Protein AF-A0A7X8SYX1-F1 (afdb_monomer_lite)

pLDDT: mean 72.79, std 10.33, range [48.16, 87.12]

Sequence (116 aa):
METLKLLLERADAVNKYWNLYIVVSLGVIGVSQAFKGDGSFSTLRILLALGFVIFAISNLLAIRAINTQRVQISMLVEDPYKNIAILGRPPSEFVFLCFHASIDVAVVLSILLLHG

Secondary structure (DSSP, 8-state):
-HHHHHHHHHHHHHHHHHHHHHHHHHHHHHHHHHT--SS-THHHHHHHHHHHHHHHHHHHHHHHHHHHHHHHHHHH--TTSHHHHHHTPPPPHHHHHHHHHHHHHHHHHHHHH---

Radius of gyration: 18.75 Å; chains: 1; bounding box: 41×20×56 Å

Structure (mmCIF, N/CA/C/O backbone):
data_AF-A0A7X8SYX1-F1
#
_entry.id   AF-A0A7X8SYX1-F1
#
loop_
_atom_site.group_PDB
_atom_site.id
_atom_site.type_symbol
_atom_site.label_atom_id
_atom_site.label_alt_id
_atom_site.label_comp_id
_atom_site.label_asym_id
_atom_site.label_entity_id
_atom_site.label_seq_id
_atom_site.pdbx_PDB_ins_code
_atom_site.Cartn_x
_atom_site.Cartn_y
_atom_site.Cartn_z
_atom_site.occupancy
_atom_site.B_iso_or_equiv
_atom_site.auth_seq_id
_atom_site.auth_comp_id
_atom_site.auth_asym_id
_atom_site.auth_atom_id
_atom_site.pdbx_PDB_model_num
ATOM 1 N N . MET A 1 1 ? 24.698 -0.881 -12.992 1.00 53.44 1 MET A N 1
ATOM 2 C CA . MET A 1 1 ? 24.356 -1.946 -12.015 1.00 53.44 1 MET A CA 1
ATOM 3 C C . MET A 1 1 ? 23.941 -1.382 -10.656 1.00 53.44 1 MET A C 1
ATOM 5 O O . MET A 1 1 ? 22.999 -1.895 -10.068 1.00 53.44 1 MET A O 1
ATOM 9 N N . GLU A 1 2 ? 24.574 -0.307 -10.185 1.00 49.47 2 GLU A N 1
ATOM 10 C CA . GLU A 1 2 ? 24.255 0.369 -8.915 1.00 49.47 2 GLU A CA 1
ATOM 11 C C . GLU A 1 2 ? 22.810 0.893 -8.832 1.00 49.47 2 GLU A C 1
ATOM 13 O O . GLU A 1 2 ? 22.136 0.699 -7.829 1.00 49.47 2 GLU A O 1
ATOM 18 N N . THR A 1 3 ? 22.280 1.445 -9.925 1.00 48.44 3 THR A N 1
ATOM 19 C CA . THR A 1 3 ? 20.890 1.924 -10.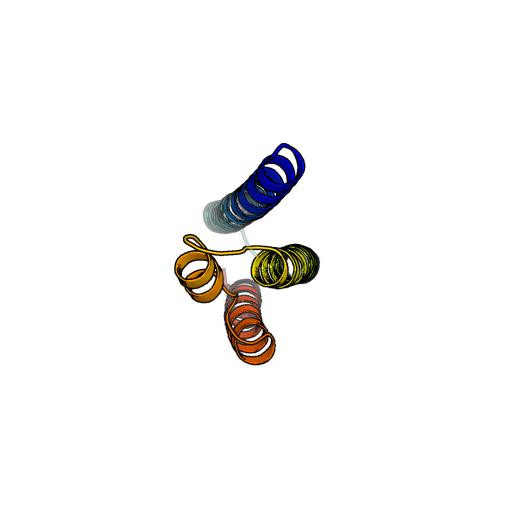013 1.00 48.44 3 THR A CA 1
ATOM 20 C C . THR A 1 3 ? 19.877 0.790 -9.859 1.00 48.44 3 THR A C 1
ATOM 22 O O . THR A 1 3 ? 18.889 0.936 -9.152 1.00 48.44 3 THR A O 1
ATOM 25 N N . LEU A 1 4 ? 20.139 -0.367 -10.478 1.00 54.00 4 LEU A N 1
ATOM 26 C CA . LEU A 1 4 ? 19.288 -1.556 -10.357 1.00 54.00 4 LEU A CA 1
ATOM 27 C C . LEU A 1 4 ? 19.303 -2.108 -8.924 1.00 54.00 4 LEU A C 1
ATOM 29 O O . LEU A 1 4 ? 18.258 -2.488 -8.402 1.00 54.00 4 LEU A O 1
ATOM 33 N N . LYS A 1 5 ? 20.473 -2.102 -8.276 1.00 55.44 5 LYS A N 1
ATOM 34 C CA . LYS A 1 5 ? 20.626 -2.479 -6.868 1.00 55.44 5 LYS A CA 1
ATOM 35 C C . LYS A 1 5 ? 19.836 -1.540 -5.952 1.00 55.44 5 LYS A C 1
ATOM 37 O O . LYS A 1 5 ? 19.042 -2.019 -5.153 1.00 55.44 5 LYS A O 1
ATOM 42 N N . LEU A 1 6 ? 19.961 -0.228 -6.149 1.00 58.00 6 LEU A N 1
ATOM 43 C CA . LEU A 1 6 ? 19.232 0.785 -5.382 1.00 58.00 6 LEU A CA 1
ATOM 44 C C . LEU A 1 6 ? 17.708 0.635 -5.535 1.00 58.00 6 LEU A C 1
ATOM 46 O O . LEU A 1 6 ? 16.958 0.813 -4.580 1.00 58.00 6 LEU A O 1
ATOM 50 N N . LEU A 1 7 ? 17.242 0.268 -6.732 1.00 57.53 7 LEU A N 1
ATOM 51 C CA . LEU A 1 7 ? 15.829 0.011 -7.022 1.00 57.53 7 LEU A CA 1
ATOM 52 C C . LEU A 1 7 ? 15.298 -1.252 -6.331 1.00 57.53 7 LEU A C 1
ATOM 54 O O . LEU A 1 7 ? 14.192 -1.236 -5.789 1.00 57.53 7 LEU A O 1
ATOM 58 N N . LEU A 1 8 ? 16.081 -2.333 -6.327 1.00 60.06 8 LEU A N 1
ATOM 59 C CA . LEU A 1 8 ? 15.737 -3.573 -5.629 1.00 60.06 8 LEU A CA 1
ATOM 60 C C . LEU A 1 8 ? 15.752 -3.387 -4.108 1.00 60.06 8 LEU A C 1
ATOM 62 O O . LEU A 1 8 ? 14.823 -3.831 -3.440 1.00 60.06 8 LEU A O 1
ATOM 66 N N . GLU A 1 9 ? 16.736 -2.665 -3.573 1.00 59.50 9 GLU A N 1
ATOM 67 C CA . GLU A 1 9 ? 16.800 -2.298 -2.153 1.00 59.50 9 GLU A CA 1
ATOM 68 C C . GLU A 1 9 ? 15.600 -1.441 -1.738 1.00 59.50 9 GLU A C 1
ATOM 70 O O . GLU A 1 9 ? 15.048 -1.632 -0.656 1.00 59.50 9 GLU A O 1
ATOM 75 N N . ARG A 1 10 ? 15.123 -0.551 -2.619 1.00 61.00 10 ARG A N 1
ATOM 76 C CA . ARG A 1 10 ? 13.913 0.244 -2.373 1.00 61.00 10 ARG A CA 1
ATOM 77 C C . ARG A 1 10 ? 12.655 -0.621 -2.317 1.00 61.00 10 ARG A C 1
ATOM 79 O O . ARG A 1 10 ? 11.819 -0.409 -1.446 1.00 61.00 10 ARG A O 1
ATOM 86 N N . ALA A 1 11 ? 12.524 -1.598 -3.213 1.00 59.75 11 ALA A N 1
ATOM 87 C CA . ALA A 1 11 ? 11.402 -2.536 -3.207 1.00 59.75 11 ALA A CA 1
ATOM 88 C C . ALA A 1 11 ? 11.412 -3.452 -1.973 1.00 59.75 11 ALA A C 1
ATOM 90 O O . ALA A 1 11 ? 10.367 -3.696 -1.371 1.00 59.75 11 ALA A O 1
ATOM 91 N N . ASP A 1 12 ? 12.593 -3.911 -1.563 1.00 61.94 12 ASP A N 1
ATOM 92 C CA . ASP A 1 12 ? 12.770 -4.724 -0.360 1.00 61.94 12 ASP A CA 1
ATOM 93 C C . ASP A 1 12 ? 12.477 -3.915 0.916 1.00 61.94 12 ASP A C 1
ATOM 95 O O . ASP A 1 12 ? 11.817 -4.399 1.835 1.00 61.94 12 ASP A O 1
ATOM 99 N N . ALA A 1 13 ? 12.872 -2.638 0.943 1.00 60.59 13 ALA A N 1
ATOM 100 C CA . ALA A 1 13 ? 12.519 -1.712 2.013 1.00 60.59 13 ALA A CA 1
ATOM 101 C C . ALA A 1 13 ? 11.000 -1.485 2.101 1.00 60.59 13 ALA A C 1
ATOM 103 O O . ALA A 1 13 ? 10.445 -1.550 3.195 1.00 60.59 13 ALA A O 1
ATOM 104 N N . VAL A 1 14 ? 10.309 -1.285 0.972 1.00 61.75 14 VAL A N 1
ATOM 105 C CA . VAL A 1 14 ? 8.840 -1.130 0.933 1.00 61.75 14 VAL A CA 1
ATOM 106 C C . VAL A 1 14 ? 8.139 -2.369 1.497 1.00 61.75 14 VAL A C 1
ATOM 108 O O . VAL A 1 14 ? 7.281 -2.235 2.367 1.00 61.75 14 VAL A O 1
ATOM 111 N N . ASN A 1 15 ? 8.566 -3.574 1.108 1.00 63.62 15 ASN A N 1
ATOM 112 C CA . ASN A 1 15 ? 8.033 -4.820 1.672 1.00 63.62 15 ASN A CA 1
ATOM 113 C C . ASN A 1 15 ? 8.325 -4.971 3.175 1.00 63.62 15 ASN A C 1
ATOM 115 O O . ASN A 1 15 ? 7.473 -5.444 3.928 1.00 63.62 15 ASN A O 1
ATOM 119 N N . LYS A 1 16 ? 9.506 -4.553 3.645 1.00 64.50 16 LYS A N 1
ATOM 120 C CA . LYS A 1 16 ? 9.851 -4.575 5.077 1.00 64.50 16 LYS A CA 1
ATOM 121 C C . LYS A 1 16 ? 8.989 -3.617 5.890 1.00 64.50 16 LYS A C 1
ATOM 123 O O . LYS A 1 16 ? 8.486 -4.017 6.938 1.00 64.50 16 LYS A O 1
ATOM 128 N N . TYR A 1 17 ? 8.771 -2.395 5.408 1.00 62.88 17 TYR A N 1
ATOM 129 C CA . TYR A 1 17 ? 7.866 -1.449 6.062 1.00 62.88 17 TYR A CA 1
ATOM 130 C C . TYR A 1 17 ? 6.417 -1.936 6.026 1.00 62.88 17 TYR A C 1
ATOM 132 O O . TYR A 1 17 ? 5.699 -1.751 7.007 1.00 62.88 17 TYR A O 1
ATOM 140 N N . TRP A 1 18 ? 6.015 -2.626 4.955 1.00 66.38 18 TRP A N 1
ATOM 141 C CA . TRP A 1 18 ? 4.695 -3.239 4.864 1.00 66.38 18 TRP A CA 1
ATOM 142 C C . TRP A 1 18 ? 4.475 -4.316 5.930 1.00 66.38 18 TRP A C 1
ATOM 144 O O . TRP A 1 18 ? 3.500 -4.274 6.682 1.00 66.38 18 TRP A O 1
ATOM 154 N N . ASN A 1 19 ? 5.431 -5.235 6.065 1.00 67.56 19 ASN A N 1
ATOM 155 C CA . ASN A 1 19 ? 5.384 -6.281 7.083 1.00 67.56 19 ASN A CA 1
ATOM 156 C C . ASN A 1 19 ? 5.457 -5.706 8.503 1.00 67.56 19 ASN A C 1
ATOM 158 O O . ASN A 1 19 ? 4.725 -6.156 9.381 1.00 67.56 19 ASN A O 1
ATOM 162 N N . LEU A 1 20 ? 6.296 -4.690 8.730 1.00 68.12 20 LEU A N 1
ATOM 163 C CA . LEU A 1 20 ? 6.397 -4.019 10.025 1.00 68.12 20 LEU A CA 1
ATOM 164 C C . LEU A 1 20 ? 5.069 -3.368 10.416 1.00 68.12 20 LEU A C 1
ATOM 166 O O . LEU A 1 20 ? 4.631 -3.509 11.554 1.00 68.12 20 LEU A O 1
ATOM 170 N N . TYR A 1 21 ? 4.409 -2.700 9.473 1.00 66.06 21 TYR A N 1
ATOM 171 C CA . TYR A 1 21 ? 3.102 -2.104 9.701 1.00 66.06 21 TYR A CA 1
ATOM 172 C C . TYR A 1 21 ? 2.051 -3.161 10.070 1.00 66.06 21 TYR A C 1
ATOM 174 O O . TYR A 1 21 ? 1.343 -2.985 11.058 1.00 66.06 21 TYR A O 1
ATOM 182 N N . ILE A 1 22 ? 1.983 -4.284 9.342 1.00 66.25 22 ILE A N 1
ATOM 183 C CA . ILE A 1 22 ? 1.066 -5.389 9.672 1.00 66.25 22 ILE A CA 1
ATOM 184 C C . ILE A 1 22 ? 1.333 -5.905 11.089 1.00 66.25 22 ILE A C 1
ATOM 186 O O . ILE A 1 22 ? 0.397 -6.048 11.871 1.00 66.25 22 ILE A O 1
ATOM 190 N N . VAL A 1 23 ? 2.598 -6.143 11.443 1.00 68.56 23 VAL A N 1
ATOM 191 C CA . VAL A 1 23 ? 2.988 -6.629 12.775 1.00 68.56 23 VAL A CA 1
ATOM 192 C C . VAL A 1 23 ? 2.614 -5.628 13.868 1.00 68.56 23 VAL A C 1
ATOM 194 O O . VAL A 1 23 ? 2.069 -6.031 14.893 1.00 68.56 23 VAL A O 1
ATOM 197 N N . VAL A 1 24 ? 2.855 -4.332 13.657 1.00 65.19 24 VAL A N 1
ATOM 198 C CA . VAL A 1 24 ? 2.503 -3.283 14.626 1.00 65.19 24 VAL A CA 1
ATOM 199 C C . VAL A 1 24 ? 0.988 -3.167 14.770 1.00 65.19 24 VAL A C 1
ATOM 201 O O . VAL A 1 24 ? 0.493 -3.163 15.892 1.00 65.19 24 VAL A O 1
ATOM 204 N N . SER A 1 25 ? 0.236 -3.144 13.670 1.00 67.12 25 SER A N 1
ATOM 205 C CA . SER A 1 25 ? -1.228 -3.073 13.695 1.00 67.12 25 SER A CA 1
ATOM 206 C C . SER A 1 25 ? -1.854 -4.303 14.356 1.00 67.12 25 SER A C 1
ATOM 208 O O . SER A 1 25 ? -2.729 -4.152 15.205 1.00 67.12 25 SER A O 1
ATOM 210 N N . LEU A 1 26 ? -1.370 -5.514 14.053 1.00 65.75 26 LEU A N 1
ATOM 211 C CA . LEU A 1 26 ? -1.784 -6.744 14.739 1.00 65.75 26 LEU A CA 1
ATOM 212 C C . LEU A 1 26 ? -1.406 -6.724 16.223 1.00 65.75 26 LEU A C 1
ATOM 214 O O . LEU A 1 26 ? -2.201 -7.151 17.054 1.00 65.75 26 LEU A O 1
ATOM 218 N N . GLY A 1 27 ? -0.227 -6.199 16.561 1.00 67.62 27 GLY A N 1
ATOM 219 C CA . GLY A 1 27 ? 0.219 -6.011 17.938 1.00 67.62 27 GLY A CA 1
ATOM 220 C C . GLY A 1 27 ? -0.699 -5.069 18.712 1.00 67.62 27 GLY A C 1
ATOM 221 O O . GLY A 1 27 ? -1.168 -5.428 19.786 1.00 67.62 27 GLY A O 1
ATOM 222 N N . VAL A 1 28 ? -1.029 -3.900 18.155 1.00 66.94 28 VAL A N 1
ATOM 223 C CA . VAL A 1 28 ? -1.940 -2.931 18.787 1.00 66.94 28 VAL A CA 1
ATOM 224 C C . VAL A 1 28 ? -3.343 -3.517 18.939 1.00 66.94 28 VAL A C 1
ATOM 226 O O . VAL A 1 28 ? -3.937 -3.387 20.007 1.00 66.94 28 VAL A O 1
ATOM 229 N N . ILE A 1 29 ? -3.857 -4.213 17.920 1.00 66.31 29 ILE A N 1
ATOM 230 C CA . ILE A 1 29 ? -5.159 -4.890 17.990 1.00 66.31 29 ILE A CA 1
ATOM 231 C C . ILE A 1 29 ? -5.141 -5.987 19.064 1.00 66.31 29 ILE A C 1
ATOM 233 O O . ILE A 1 29 ? -6.015 -6.002 19.930 1.00 66.31 29 ILE A O 1
ATOM 237 N N . GLY A 1 30 ? -4.138 -6.867 19.067 1.00 64.38 30 GLY A N 1
ATOM 238 C CA . GLY A 1 30 ? -4.009 -7.949 20.047 1.00 64.38 30 GLY A CA 1
ATOM 239 C C . GLY A 1 30 ? -3.879 -7.435 21.480 1.00 64.38 30 GLY A C 1
ATOM 240 O O . GLY A 1 30 ? -4.543 -7.939 22.383 1.00 64.38 30 GLY A O 1
ATOM 241 N N . VAL A 1 31 ? -3.096 -6.374 21.681 1.00 64.88 31 VAL A N 1
ATOM 242 C CA . VAL A 1 31 ? -2.949 -5.699 22.974 1.00 64.88 31 VAL A CA 1
ATOM 243 C C . VAL A 1 31 ? -4.264 -5.039 23.402 1.00 64.88 31 VAL A C 1
ATOM 245 O O . VAL A 1 31 ? -4.682 -5.204 24.546 1.00 64.88 31 VAL A O 1
ATOM 248 N N . SER A 1 32 ? -4.964 -4.357 22.490 1.00 61.53 32 SER A N 1
ATOM 249 C CA . SER A 1 32 ? -6.263 -3.734 22.786 1.00 61.53 32 SER A CA 1
ATOM 250 C C . SER A 1 32 ? -7.337 -4.750 23.195 1.00 61.53 32 SER A C 1
ATOM 252 O O . SER A 1 32 ? -8.136 -4.464 24.079 1.00 61.53 32 SER A O 1
ATOM 254 N N . GLN A 1 33 ? -7.309 -5.960 22.624 1.00 61.62 33 GLN A N 1
ATOM 255 C CA . GLN A 1 33 ? -8.203 -7.062 22.996 1.00 61.62 33 GLN A CA 1
ATOM 256 C C . GLN A 1 33 ? -7.806 -7.738 24.317 1.00 61.62 33 GLN A C 1
ATOM 258 O O 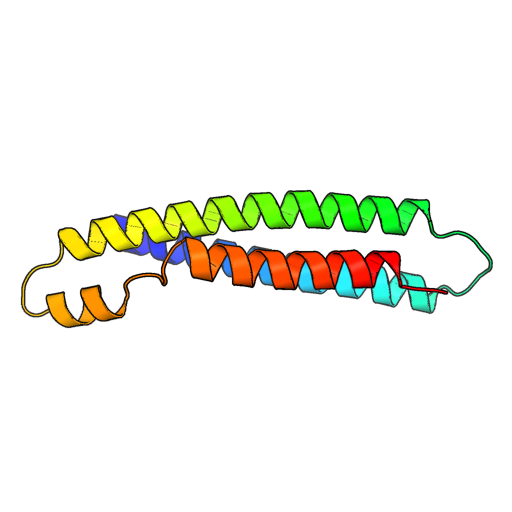. GLN A 1 33 ? -8.666 -8.258 25.027 1.00 61.62 33 GLN A O 1
ATOM 263 N N . ALA A 1 34 ? -6.516 -7.752 24.661 1.00 63.25 34 ALA A N 1
ATOM 264 C CA . ALA A 1 34 ? -6.026 -8.339 25.907 1.00 63.25 34 ALA A CA 1
ATOM 265 C C . ALA A 1 34 ? -6.384 -7.490 27.141 1.00 63.25 34 ALA A C 1
ATOM 267 O O . ALA A 1 34 ? -6.620 -8.040 28.214 1.00 63.25 34 ALA A O 1
ATOM 268 N N . PHE A 1 35 ? -6.478 -6.166 26.992 1.00 61.72 35 PHE A N 1
ATOM 269 C CA . PHE A 1 35 ? -6.754 -5.229 28.088 1.00 61.72 35 PHE A CA 1
ATOM 270 C C . PHE A 1 35 ? -8.250 -5.007 28.388 1.00 61.72 35 PHE A C 1
ATOM 272 O O . PHE A 1 35 ? -8.605 -3.945 28.890 1.00 61.72 35 PHE A O 1
ATOM 279 N N . LYS A 1 36 ? -9.124 -5.993 28.115 1.00 56.59 36 LYS A N 1
ATOM 280 C CA . LYS A 1 36 ? -10.576 -5.960 28.401 1.00 56.59 36 LYS A CA 1
ATOM 281 C C . LYS A 1 36 ? -10.908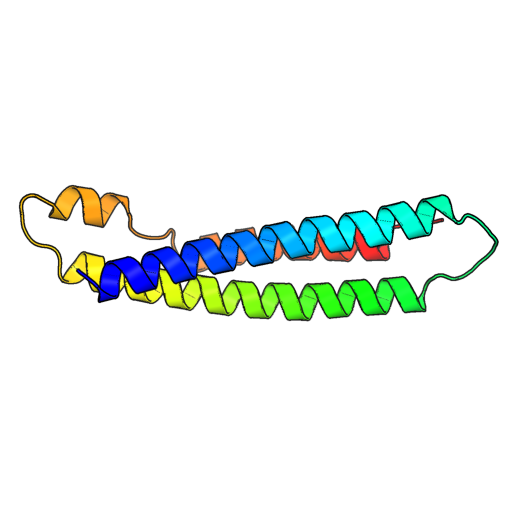 -5.270 29.734 1.00 56.59 36 LYS A C 1
ATOM 283 O O . LYS A 1 36 ? -10.783 -5.856 30.805 1.00 56.59 36 LYS A O 1
ATOM 288 N N . GLY A 1 37 ? -11.382 -4.037 29.620 1.00 48.16 37 GLY A N 1
ATOM 289 C CA . GLY A 1 37 ? -11.958 -3.228 30.681 1.00 48.16 37 GLY A CA 1
ATOM 290 C C . GLY A 1 37 ? -12.829 -2.174 30.012 1.00 48.16 37 GLY A C 1
ATOM 291 O O . GLY A 1 37 ? -12.303 -1.256 29.396 1.00 48.16 37 GLY A O 1
ATOM 292 N N . ASP A 1 38 ? -14.137 -2.417 30.037 1.00 51.94 38 ASP A N 1
ATOM 293 C CA . ASP A 1 38 ? -15.258 -1.544 29.684 1.00 51.94 38 ASP A CA 1
ATOM 294 C C . ASP A 1 38 ? -15.020 -0.377 28.706 1.00 51.94 38 ASP A C 1
ATOM 296 O O . ASP A 1 38 ? -14.516 0.685 29.056 1.00 51.94 38 ASP A O 1
ATOM 300 N N . GLY A 1 39 ? -15.596 -0.521 27.509 1.00 55.25 39 GLY A N 1
ATOM 301 C CA . GLY A 1 39 ? -16.293 0.590 26.860 1.00 55.25 39 GLY A CA 1
ATOM 302 C C . GLY A 1 39 ? -15.468 1.529 25.971 1.00 55.25 39 GLY A C 1
ATOM 303 O O . GLY A 1 39 ? -14.664 2.338 26.411 1.00 55.25 39 GLY A O 1
ATOM 304 N N . SER A 1 40 ? -15.830 1.540 24.684 1.00 58.72 40 SER 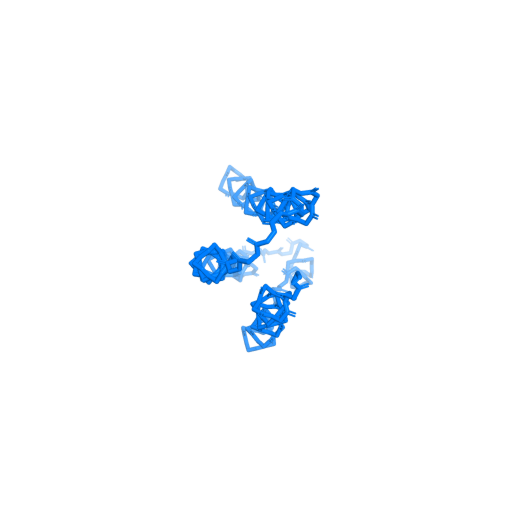A N 1
ATOM 305 C CA . SER A 1 40 ? -15.595 2.643 23.739 1.00 58.72 40 SER A CA 1
ATOM 306 C C . SER A 1 40 ? -14.144 2.925 23.301 1.00 58.72 40 SER A C 1
ATOM 308 O O . SER A 1 40 ? -13.701 4.072 23.229 1.00 58.72 40 SER A O 1
ATOM 310 N N . PHE A 1 41 ? -13.451 1.918 22.763 1.00 65.88 41 PHE A N 1
ATOM 311 C CA . PHE A 1 41 ? -12.262 2.129 21.912 1.00 65.88 41 PHE A CA 1
ATOM 312 C C . PHE A 1 41 ? -12.601 2.682 20.505 1.00 65.88 41 PHE A C 1
ATOM 314 O O . PHE A 1 41 ? -11.929 2.380 19.521 1.00 65.88 41 PHE A O 1
ATOM 321 N N . SER A 1 42 ? -13.678 3.464 20.363 1.00 71.12 42 SER A N 1
ATOM 322 C CA . SER A 1 42 ? -14.091 4.076 19.087 1.00 71.12 42 SER A CA 1
ATOM 323 C C . SER A 1 42 ? -12.984 4.966 18.506 1.00 71.12 42 SER A C 1
ATOM 325 O O . SER A 1 42 ? -12.571 4.783 17.363 1.00 71.12 42 SER A O 1
ATOM 327 N N . THR A 1 43 ? -12.409 5.848 19.329 1.00 71.19 43 THR A N 1
ATOM 328 C CA . THR A 1 43 ? -11.351 6.773 18.902 1.00 71.19 43 THR A CA 1
ATOM 329 C C . THR A 1 43 ? -10.088 6.042 18.451 1.00 71.19 43 THR A C 1
ATOM 331 O O . THR A 1 43 ? -9.527 6.381 17.414 1.00 71.19 43 THR A O 1
ATOM 334 N N . LEU A 1 44 ? -9.659 5.003 19.177 1.00 73.06 44 LEU A N 1
ATOM 335 C CA . LEU A 1 44 ? -8.480 4.217 18.800 1.00 73.06 44 LEU A CA 1
ATOM 336 C C . LEU A 1 44 ? -8.698 3.471 17.475 1.00 73.06 44 LEU A C 1
ATOM 338 O O . LEU A 1 44 ? -7.809 3.470 16.629 1.00 73.06 44 LEU A O 1
ATOM 342 N N . ARG A 1 45 ? -9.891 2.900 17.257 1.00 75.69 45 ARG A N 1
ATOM 343 C CA . ARG A 1 45 ? -10.256 2.250 15.986 1.00 75.69 45 ARG A CA 1
ATOM 344 C C . ARG A 1 45 ? -10.221 3.229 14.816 1.00 75.69 45 ARG A C 1
ATOM 346 O O . ARG A 1 45 ? -9.663 2.903 13.773 1.00 75.69 45 ARG A O 1
ATOM 353 N N . ILE A 1 46 ? -10.749 4.439 15.000 1.00 76.81 46 ILE A N 1
ATOM 354 C CA . ILE A 1 46 ? -10.703 5.492 13.976 1.00 76.81 46 ILE A CA 1
ATOM 355 C C . ILE A 1 46 ? -9.254 5.901 13.687 1.00 76.81 46 ILE A C 1
ATOM 357 O O . ILE A 1 46 ? -8.873 5.990 12.523 1.00 76.81 46 ILE A O 1
ATOM 361 N N . LEU A 1 47 ? -8.425 6.100 14.717 1.00 75.06 47 LEU A N 1
ATOM 362 C CA . LEU A 1 47 ? -7.010 6.445 14.542 1.00 75.06 47 LEU A CA 1
ATOM 363 C C . LEU A 1 47 ? -6.231 5.338 13.819 1.00 75.06 47 LEU A C 1
ATOM 365 O O . LEU A 1 47 ? -5.421 5.639 12.945 1.00 75.06 47 LEU A O 1
ATOM 369 N N . LEU A 1 48 ? -6.507 4.069 14.126 1.00 75.88 48 LEU A N 1
ATOM 370 C CA . LEU A 1 48 ? -5.910 2.926 13.434 1.00 75.88 48 LEU A CA 1
ATOM 371 C C . LEU A 1 48 ? -6.364 2.835 11.977 1.00 75.88 48 LEU A C 1
ATOM 373 O O . LEU A 1 48 ? -5.530 2.626 11.101 1.00 75.88 48 LEU A O 1
ATOM 377 N N . ALA A 1 49 ? -7.653 3.043 11.701 1.00 81.31 49 ALA A N 1
ATOM 378 C CA . ALA A 1 49 ? -8.182 3.057 10.341 1.00 81.31 49 ALA A CA 1
ATOM 379 C C . ALA A 1 49 ? -7.592 4.213 9.515 1.00 81.31 49 ALA A C 1
ATOM 381 O O . ALA A 1 49 ? -7.161 4.003 8.385 1.00 81.31 49 ALA A O 1
ATOM 382 N N . LEU A 1 50 ? -7.500 5.421 10.080 1.00 77.12 50 LEU A N 1
ATOM 383 C CA . LEU A 1 50 ? -6.867 6.569 9.420 1.00 77.12 50 LEU A CA 1
ATOM 384 C C . LEU A 1 50 ? -5.373 6.329 9.178 1.00 77.12 50 LEU A C 1
ATOM 386 O O . LEU A 1 50 ? -4.882 6.573 8.076 1.00 77.12 50 LEU A O 1
ATOM 390 N N . GLY A 1 51 ? -4.661 5.804 10.178 1.00 76.31 51 GLY A N 1
ATOM 391 C CA . GLY A 1 51 ? -3.258 5.419 10.045 1.00 76.31 51 GLY A CA 1
ATOM 392 C C . GLY A 1 51 ? -3.053 4.367 8.955 1.00 76.31 51 GLY A C 1
ATOM 393 O O . GLY A 1 51 ? -2.133 4.497 8.149 1.00 76.31 51 GLY A O 1
ATOM 394 N N . PHE A 1 52 ? -3.950 3.377 8.876 1.00 81.69 52 PHE A N 1
ATOM 395 C CA . PHE A 1 52 ? -3.968 2.383 7.805 1.00 81.69 52 PHE A CA 1
ATOM 396 C C . PHE A 1 52 ? -4.146 3.027 6.437 1.00 81.69 52 PHE A C 1
ATOM 398 O O . PHE A 1 52 ? -3.363 2.751 5.538 1.00 81.69 52 PHE A O 1
ATOM 405 N N . VAL A 1 53 ? -5.129 3.912 6.269 1.00 81.19 53 VAL A N 1
ATOM 406 C CA . VAL A 1 53 ? -5.393 4.563 4.977 1.00 81.19 53 VAL A CA 1
ATOM 407 C C . VAL A 1 53 ? -4.184 5.377 4.508 1.00 81.19 53 VAL A C 1
ATOM 409 O O . VAL A 1 53 ? -3.785 5.266 3.349 1.00 81.19 53 VAL A O 1
ATOM 412 N N . ILE A 1 54 ? -3.552 6.155 5.395 1.00 78.69 54 ILE A N 1
ATOM 413 C CA . ILE A 1 54 ? -2.340 6.927 5.064 1.00 78.69 54 ILE A CA 1
ATOM 414 C C . ILE A 1 54 ? -1.207 5.994 4.624 1.00 78.69 54 ILE A C 1
ATOM 416 O O . ILE A 1 54 ? -0.524 6.252 3.626 1.00 78.69 54 ILE A O 1
ATOM 420 N N . PHE A 1 55 ? -1.019 4.897 5.352 1.00 78.06 55 PHE A N 1
ATOM 421 C CA . PHE A 1 55 ? -0.029 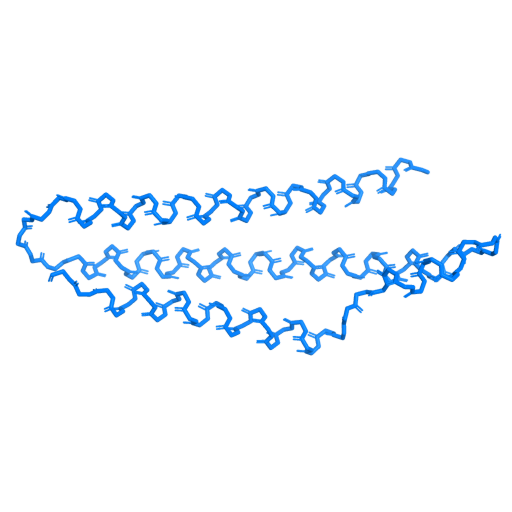3.881 5.028 1.00 78.06 55 PHE A CA 1
ATOM 422 C C . PHE A 1 55 ? -0.325 3.196 3.685 1.00 78.06 55 PHE A C 1
ATOM 424 O O . PHE A 1 55 ? 0.566 3.112 2.842 1.00 78.06 55 PHE A O 1
ATOM 431 N N . ALA A 1 56 ? -1.567 2.780 3.447 1.00 81.56 56 ALA A N 1
ATOM 432 C CA . ALA A 1 56 ? -2.013 2.130 2.224 1.00 81.56 56 ALA A CA 1
ATOM 433 C C . ALA A 1 56 ? -1.782 3.016 0.993 1.00 81.56 56 ALA A C 1
ATOM 435 O O . ALA A 1 56 ? -1.218 2.557 -0.001 1.00 81.56 56 ALA A O 1
ATOM 436 N N . ILE A 1 57 ? -2.117 4.309 1.084 1.00 80.12 57 ILE A N 1
ATOM 437 C CA . ILE A 1 57 ? -1.835 5.298 0.032 1.00 80.12 57 ILE A CA 1
ATOM 438 C C . ILE A 1 57 ? -0.326 5.428 -0.196 1.00 80.12 57 ILE A C 1
ATOM 440 O O . ILE A 1 57 ? 0.136 5.380 -1.337 1.00 80.12 57 ILE A O 1
ATOM 444 N N . SER A 1 58 ? 0.456 5.575 0.875 1.00 76.25 58 SER A N 1
ATOM 445 C CA . SER A 1 58 ? 1.915 5.722 0.779 1.00 76.25 58 SER A CA 1
ATOM 446 C C . SER A 1 58 ? 2.562 4.493 0.136 1.00 76.25 58 SER A C 1
ATOM 448 O O . SER A 1 58 ? 3.445 4.619 -0.715 1.00 76.25 58 SER A O 1
ATOM 450 N N . ASN A 1 59 ? 2.080 3.303 0.490 1.00 77.31 59 ASN A N 1
ATOM 451 C CA . ASN A 1 59 ? 2.534 2.041 -0.069 1.00 77.31 59 ASN A CA 1
ATOM 452 C C . ASN A 1 59 ? 2.153 1.899 -1.547 1.00 77.31 59 ASN A C 1
ATOM 454 O O . ASN A 1 59 ? 2.997 1.545 -2.370 1.00 77.31 59 ASN A O 1
ATOM 458 N N . LEU A 1 60 ? 0.916 2.250 -1.906 1.00 82.81 60 LEU A N 1
ATOM 459 C CA . LEU A 1 60 ? 0.458 2.261 -3.291 1.00 82.81 60 LEU A CA 1
ATOM 460 C C . LEU A 1 60 ? 1.349 3.163 -4.157 1.00 82.81 60 LEU A C 1
ATOM 462 O O . LEU A 1 60 ? 1.791 2.749 -5.229 1.00 82.81 60 LEU A O 1
ATOM 466 N N . LEU A 1 61 ? 1.662 4.375 -3.688 1.00 80.12 61 LEU A N 1
ATOM 467 C CA . LEU A 1 61 ? 2.553 5.300 -4.396 1.00 80.12 61 LEU A CA 1
ATOM 468 C C . LEU A 1 61 ? 3.964 4.723 -4.570 1.00 80.12 61 LEU A C 1
ATOM 470 O O . LEU A 1 61 ? 4.534 4.814 -5.660 1.00 8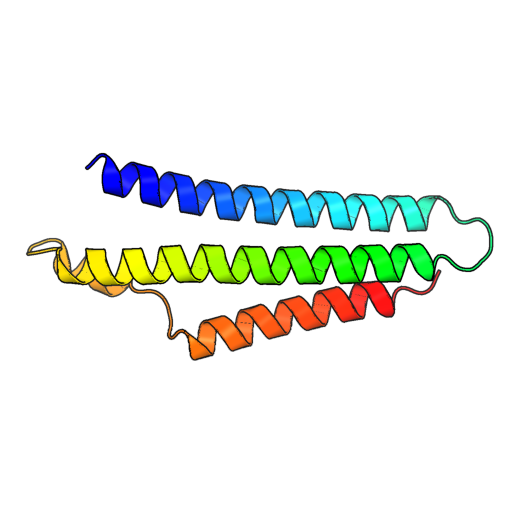0.12 61 LEU A O 1
ATOM 474 N N . ALA A 1 62 ? 4.516 4.098 -3.528 1.00 76.62 62 ALA A N 1
ATOM 475 C CA . ALA A 1 62 ? 5.839 3.488 -3.586 1.00 76.62 62 ALA A CA 1
ATOM 476 C C . ALA A 1 62 ? 5.895 2.325 -4.592 1.00 76.62 62 ALA A C 1
ATOM 478 O O . ALA A 1 62 ? 6.814 2.265 -5.414 1.00 76.62 62 ALA A O 1
ATOM 479 N N . ILE A 1 63 ? 4.893 1.441 -4.589 1.00 77.88 63 ILE A N 1
ATOM 480 C CA . ILE A 1 63 ? 4.827 0.313 -5.526 1.00 77.88 63 ILE A CA 1
ATOM 481 C C . ILE A 1 63 ? 4.641 0.806 -6.963 1.00 77.88 63 ILE A C 1
ATOM 483 O O . ILE A 1 63 ? 5.333 0.324 -7.858 1.00 77.88 63 ILE A O 1
ATOM 487 N N . ARG A 1 64 ? 3.790 1.811 -7.206 1.00 82.88 64 ARG A N 1
ATOM 488 C CA . ARG A 1 64 ? 3.626 2.403 -8.547 1.00 82.88 64 ARG A CA 1
ATOM 489 C C . ARG A 1 64 ? 4.923 3.013 -9.077 1.00 82.88 64 ARG A C 1
ATOM 491 O O . ARG A 1 64 ? 5.245 2.849 -10.257 1.00 82.88 64 ARG A O 1
ATOM 498 N N . ALA A 1 65 ? 5.705 3.667 -8.215 1.00 79.75 65 ALA A N 1
ATOM 499 C CA . ALA A 1 65 ? 7.020 4.184 -8.588 1.00 79.75 65 ALA A CA 1
ATOM 500 C C . ALA A 1 65 ? 7.979 3.051 -9.000 1.00 79.75 65 ALA A C 1
ATOM 502 O O . ALA A 1 65 ? 8.634 3.148 -10.040 1.00 79.75 65 ALA A O 1
ATOM 503 N N . ILE A 1 66 ? 7.999 1.948 -8.246 1.00 77.81 66 ILE A N 1
ATOM 504 C CA . ILE A 1 66 ? 8.800 0.757 -8.568 1.00 77.81 66 ILE A CA 1
ATOM 505 C C . ILE A 1 66 ? 8.321 0.102 -9.870 1.00 77.81 66 ILE A C 1
ATOM 507 O O . ILE A 1 66 ? 9.144 -0.249 -10.713 1.00 77.81 66 ILE A O 1
ATOM 511 N N . ASN A 1 67 ? 7.011 -0.041 -10.076 1.00 82.19 67 ASN A N 1
ATOM 512 C CA . ASN A 1 67 ? 6.441 -0.611 -11.299 1.00 82.19 67 ASN A CA 1
ATOM 513 C C . ASN A 1 67 ? 6.825 0.214 -12.527 1.00 82.19 67 ASN A C 1
ATOM 515 O O . ASN A 1 67 ? 7.273 -0.347 -13.527 1.00 82.19 67 ASN A O 1
ATOM 519 N N . THR A 1 68 ? 6.736 1.541 -12.426 1.00 83.25 68 THR A N 1
ATOM 520 C CA . THR A 1 68 ? 7.170 2.463 -13.486 1.00 83.25 68 THR A CA 1
ATOM 521 C C . THR A 1 68 ? 8.645 2.246 -13.826 1.00 83.25 68 THR A C 1
ATOM 523 O O . THR A 1 68 ? 9.003 2.110 -14.996 1.00 83.25 68 THR A O 1
ATOM 526 N N . GLN A 1 69 ? 9.502 2.125 -12.811 1.00 78.25 69 GLN A N 1
ATOM 527 C CA . GLN A 1 69 ? 10.933 1.873 -12.993 1.00 78.25 69 GLN A CA 1
ATOM 528 C C . GLN A 1 69 ? 11.207 0.496 -13.611 1.00 78.25 69 GLN A C 1
ATOM 530 O O . GLN A 1 69 ? 12.048 0.375 -14.498 1.00 78.25 69 GLN A O 1
ATOM 535 N N . ARG A 1 70 ? 10.470 -0.546 -13.207 1.00 78.62 70 ARG A N 1
ATOM 536 C CA . ARG A 1 70 ? 10.567 -1.891 -13.800 1.00 78.62 70 ARG A CA 1
ATOM 537 C C . ARG A 1 70 ? 10.166 -1.896 -15.270 1.00 78.62 70 ARG A C 1
ATOM 539 O O . ARG A 1 70 ? 10.843 -2.526 -16.079 1.00 78.62 70 ARG A O 1
ATOM 546 N N . VAL A 1 71 ? 9.108 -1.170 -15.630 1.00 84.19 71 VAL A N 1
ATOM 547 C CA . VAL A 1 71 ? 8.693 -1.009 -17.029 1.00 84.19 71 VAL A CA 1
ATOM 548 C C . VAL A 1 71 ? 9.797 -0.326 -17.834 1.00 84.19 71 VAL A C 1
ATOM 550 O O . VAL A 1 71 ? 10.180 -0.857 -18.876 1.00 84.19 71 VAL A O 1
ATOM 553 N N . GLN A 1 72 ? 10.363 0.775 -17.332 1.00 83.19 72 GLN A N 1
ATOM 554 C CA . GLN A 1 72 ? 11.475 1.479 -17.983 1.00 83.19 72 GLN A CA 1
ATOM 555 C C . GLN A 1 72 ? 12.702 0.579 -18.161 1.00 83.19 72 GLN A C 1
ATOM 557 O O . GLN A 1 72 ? 13.246 0.501 -19.257 1.00 83.19 72 GLN A O 1
ATOM 562 N N . ILE A 1 73 ? 13.098 -0.169 -17.127 1.00 80.06 73 ILE A N 1
ATOM 563 C CA . ILE A 1 73 ? 14.196 -1.139 -17.228 1.00 80.06 73 ILE A CA 1
ATOM 564 C C . ILE A 1 73 ? 13.883 -2.194 -18.289 1.00 80.06 73 ILE A C 1
ATOM 566 O O . ILE A 1 73 ? 14.742 -2.490 -19.111 1.00 80.06 73 ILE A O 1
ATOM 570 N N . SER A 1 74 ? 12.654 -2.719 -18.339 1.00 81.69 74 SER A N 1
ATOM 571 C CA . SER A 1 74 ? 12.278 -3.727 -19.340 1.00 81.69 74 SER A CA 1
ATOM 572 C C . SER A 1 74 ? 12.383 -3.232 -20.786 1.00 81.69 74 SER A C 1
ATOM 574 O O . SER A 1 74 ? 12.506 -4.049 -21.693 1.00 81.69 74 SER A O 1
ATOM 576 N N . MET A 1 75 ? 12.330 -1.913 -21.011 1.00 82.69 75 MET A N 1
ATOM 577 C CA . MET A 1 75 ? 12.522 -1.297 -22.330 1.00 82.69 75 MET A CA 1
ATOM 578 C C . MET A 1 75 ? 14.002 -1.112 -22.691 1.00 82.69 75 MET A C 1
ATOM 580 O O . MET A 1 75 ? 14.314 -0.996 -23.869 1.00 82.69 75 MET A O 1
ATOM 584 N N . LEU A 1 76 ? 14.894 -1.080 -21.696 1.00 83.25 76 LEU A N 1
ATOM 585 C CA . LEU A 1 76 ? 16.336 -0.860 -21.865 1.00 83.25 76 LEU A CA 1
ATOM 586 C C . LEU A 1 76 ? 17.151 -2.164 -21.907 1.00 83.25 76 LEU A C 1
ATOM 588 O O . LEU A 1 76 ? 18.342 -2.126 -22.196 1.00 83.25 76 LEU A O 1
ATOM 592 N N . VAL A 1 77 ? 16.547 -3.308 -21.569 1.00 82.56 77 VAL A N 1
ATOM 593 C CA . VAL A 1 77 ? 17.226 -4.612 -21.565 1.00 82.56 77 VAL A CA 1
ATOM 594 C C . VAL A 1 77 ? 17.218 -5.228 -22.966 1.00 82.56 77 VAL A C 1
ATOM 596 O O . VAL A 1 77 ? 16.159 -5.449 -23.555 1.00 82.56 77 VAL A O 1
ATOM 599 N N . GLU A 1 78 ? 18.409 -5.561 -23.459 1.00 82.81 78 GLU A N 1
ATOM 600 C CA . GLU A 1 78 ? 18.633 -6.237 -24.740 1.00 82.81 78 GLU A CA 1
ATOM 601 C C . GLU A 1 78 ? 18.852 -7.755 -24.569 1.00 82.81 78 GLU A C 1
ATOM 603 O O . GLU A 1 78 ? 18.818 -8.304 -23.458 1.00 82.81 78 GLU A O 1
ATOM 608 N N . ASP A 1 79 ? 19.029 -8.462 -25.685 1.00 80.56 79 ASP A N 1
ATOM 609 C CA . ASP A 1 79 ? 19.295 -9.900 -25.683 1.00 80.56 79 ASP A CA 1
ATOM 610 C C . ASP A 1 79 ? 20.625 -10.234 -24.974 1.00 80.56 79 ASP A C 1
ATOM 612 O O . ASP A 1 79 ? 21.584 -9.466 -25.057 1.00 80.56 79 ASP A O 1
ATOM 616 N N . PRO A 1 80 ? 20.710 -11.372 -24.254 1.00 77.38 80 PRO A N 1
ATOM 617 C CA . PRO A 1 80 ? 19.722 -12.458 -24.167 1.00 77.38 80 PRO A CA 1
ATOM 618 C C . PRO A 1 80 ? 18.674 -12.292 -23.047 1.00 77.38 80 PRO A C 1
ATOM 620 O O . PRO A 1 80 ? 17.845 -13.177 -22.831 1.00 77.38 80 PRO A O 1
ATOM 623 N N . TYR A 1 81 ? 18.694 -11.187 -22.296 1.00 81.19 81 TYR A N 1
ATOM 624 C CA . TYR A 1 81 ? 17.907 -11.038 -21.061 1.00 81.19 81 TYR A CA 1
ATOM 625 C C . TYR A 1 81 ? 16.501 -10.462 -21.277 1.00 81.19 81 TYR A C 1
ATOM 627 O O . TYR A 1 81 ? 15.706 -10.393 -20.335 1.00 81.19 81 TYR A O 1
ATOM 635 N N . LYS A 1 82 ? 16.161 -10.090 -22.513 1.00 80.31 82 LYS A N 1
ATOM 636 C CA . LYS A 1 82 ? 14.877 -9.484 -22.887 1.00 80.31 82 LYS A CA 1
ATOM 637 C C . LYS A 1 82 ? 13.667 -10.314 -22.454 1.00 80.31 82 LYS A C 1
ATOM 639 O O . LYS A 1 82 ? 12.717 -9.772 -21.892 1.00 80.31 82 LYS A O 1
ATOM 644 N N . ASN A 1 83 ? 13.719 -11.634 -22.633 1.00 80.06 83 ASN A N 1
ATOM 645 C CA . ASN A 1 83 ? 12.628 -12.531 -22.233 1.00 80.06 83 ASN A CA 1
ATOM 646 C C . ASN A 1 83 ? 12.404 -12.537 -20.713 1.00 80.06 83 ASN A C 1
ATOM 648 O O . ASN A 1 83 ? 11.265 -12.509 -20.250 1.00 80.06 83 ASN A O 1
ATOM 652 N N . ILE A 1 84 ? 13.486 -12.499 -19.931 1.00 78.50 84 ILE A N 1
ATOM 653 C CA . ILE A 1 84 ? 13.424 -12.438 -18.464 1.00 78.50 84 ILE A CA 1
ATOM 654 C C . ILE A 1 84 ? 12.855 -11.084 -18.019 1.00 78.50 84 ILE A C 1
ATOM 656 O O . ILE A 1 84 ? 12.013 -11.022 -17.123 1.00 78.50 84 ILE A O 1
ATOM 660 N N . ALA A 1 85 ? 13.256 -9.997 -18.680 1.00 76.31 85 ALA A N 1
ATOM 661 C CA . ALA A 1 85 ? 12.751 -8.660 -18.391 1.00 76.31 85 ALA A CA 1
ATOM 662 C C . ALA A 1 85 ? 11.250 -8.504 -18.701 1.00 76.31 85 ALA A C 1
ATOM 664 O O . ALA A 1 85 ? 10.543 -7.814 -17.968 1.00 76.31 85 ALA A O 1
ATOM 665 N N . ILE A 1 86 ? 10.746 -9.167 -19.750 1.00 76.50 86 ILE A N 1
ATOM 666 C CA . ILE A 1 86 ? 9.313 -9.197 -20.082 1.00 76.50 86 ILE A CA 1
ATOM 667 C C . ILE A 1 86 ? 8.523 -9.976 -19.025 1.00 76.50 86 ILE A C 1
ATOM 669 O O . ILE A 1 86 ? 7.472 -9.502 -18.598 1.00 76.50 86 ILE A O 1
ATOM 673 N N . LEU A 1 87 ? 9.033 -11.123 -18.562 1.00 77.62 87 LEU A N 1
ATOM 674 C CA . LEU A 1 87 ? 8.408 -11.907 -17.486 1.00 77.62 87 LEU A CA 1
ATOM 675 C C . LEU A 1 87 ? 8.354 -11.142 -16.155 1.00 77.62 87 LEU A C 1
ATOM 677 O O . LEU A 1 87 ? 7.431 -11.333 -15.370 1.00 77.62 87 LEU A O 1
ATOM 681 N N . GLY A 1 88 ? 9.321 -10.257 -15.911 1.00 72.19 88 GLY A N 1
ATOM 682 C CA . GLY A 1 88 ? 9.360 -9.388 -14.734 1.00 72.19 88 GLY A CA 1
ATOM 683 C C . GLY A 1 88 ? 8.466 -8.145 -14.814 1.00 72.19 88 GLY A C 1
ATOM 684 O O . GLY A 1 88 ? 8.497 -7.330 -13.883 1.00 72.19 88 GLY A O 1
ATOM 685 N N . ARG A 1 89 ? 7.699 -7.953 -15.901 1.00 72.75 89 ARG A N 1
ATOM 686 C CA . ARG A 1 89 ? 6.798 -6.800 -16.020 1.00 72.75 89 ARG A CA 1
ATOM 687 C C . ARG A 1 89 ? 5.709 -6.858 -14.948 1.00 72.75 89 ARG A C 1
ATOM 689 O O . ARG A 1 89 ? 5.139 -7.921 -14.706 1.00 72.75 89 ARG A O 1
ATOM 696 N N . PRO A 1 90 ? 5.404 -5.718 -14.310 1.00 74.25 90 PRO A N 1
ATOM 697 C CA . PRO A 1 90 ? 4.332 -5.672 -13.334 1.00 74.25 90 PRO A CA 1
ATOM 698 C C . PRO A 1 90 ? 2.978 -5.986 -13.997 1.00 74.25 90 PRO A C 1
ATOM 700 O O . PRO A 1 90 ? 2.808 -5.725 -15.195 1.00 74.25 90 PRO A O 1
ATOM 703 N N . PRO A 1 91 ? 2.009 -6.527 -13.233 1.00 77.94 91 PRO A N 1
ATOM 704 C CA . PRO A 1 91 ? 0.633 -6.659 -13.700 1.00 77.94 91 PRO A CA 1
ATOM 705 C C . PRO A 1 91 ? 0.068 -5.289 -14.094 1.00 77.94 91 PRO A C 1
ATOM 707 O O . PRO A 1 91 ? 0.617 -4.246 -13.731 1.00 77.94 91 PRO A O 1
ATOM 710 N N . SER A 1 92 ? -1.041 -5.281 -14.839 1.00 85.00 92 SER A N 1
ATOM 711 C CA . SER A 1 92 ? -1.667 -4.019 -15.234 1.00 85.00 92 SER A CA 1
ATOM 712 C C . SER A 1 92 ? -1.995 -3.169 -14.002 1.00 85.00 92 SER A C 1
ATOM 714 O O . SER A 1 92 ? -2.451 -3.685 -12.978 1.00 85.00 92 SER A O 1
ATOM 716 N N . GLU A 1 93 ? -1.780 -1.855 -14.110 1.00 82.50 93 GLU A N 1
ATOM 717 C CA . GLU A 1 93 ? -2.033 -0.906 -13.015 1.00 82.50 93 GLU A CA 1
ATOM 718 C C . GLU A 1 93 ? -3.464 -1.034 -12.477 1.00 82.50 93 GLU A C 1
ATOM 720 O O . GLU A 1 93 ? -3.682 -0.930 -11.275 1.00 82.50 93 GLU A O 1
ATOM 725 N N . PHE A 1 94 ? -4.429 -1.330 -13.353 1.00 80.81 94 PHE A N 1
ATOM 726 C CA . PHE A 1 94 ? -5.819 -1.552 -12.967 1.00 80.81 94 PHE A CA 1
ATOM 727 C C . PHE A 1 94 ? -5.998 -2.796 -12.085 1.00 80.81 94 PHE A C 1
ATOM 729 O O . PHE A 1 94 ? -6.597 -2.703 -11.017 1.00 80.81 94 PHE A O 1
ATOM 736 N N . VAL A 1 95 ? -5.449 -3.948 -12.491 1.00 81.31 95 VAL A N 1
ATOM 737 C CA . VAL A 1 95 ? -5.546 -5.195 -11.709 1.00 81.31 95 VAL A CA 1
ATOM 738 C C . VAL A 1 95 ? -4.856 -5.030 -10.360 1.00 81.31 95 VAL A C 1
ATOM 740 O O . VAL A 1 95 ? -5.404 -5.426 -9.332 1.00 81.31 95 VAL A O 1
ATOM 743 N N . PHE A 1 96 ? -3.682 -4.399 -10.357 1.00 80.88 96 PHE A N 1
ATOM 744 C CA . PHE A 1 96 ? -2.955 -4.098 -9.134 1.00 80.88 96 PHE A CA 1
ATOM 745 C C . PHE A 1 96 ? -3.757 -3.181 -8.201 1.00 80.88 96 PHE A C 1
ATOM 747 O O . PHE A 1 96 ? -3.893 -3.493 -7.021 1.00 80.88 96 PHE A O 1
ATOM 754 N N . LEU A 1 97 ? -4.340 -2.098 -8.725 1.00 86.25 97 LEU A N 1
ATOM 755 C CA . LEU A 1 97 ? -5.142 -1.164 -7.938 1.00 86.25 97 LEU A CA 1
ATOM 756 C C . LEU A 1 97 ? -6.376 -1.839 -7.334 1.00 86.25 97 LEU A C 1
ATOM 758 O O . LEU A 1 97 ? -6.648 -1.642 -6.154 1.00 86.25 97 LEU A O 1
ATOM 762 N N . CYS A 1 98 ? -7.102 -2.647 -8.111 1.00 84.88 98 CYS A N 1
ATOM 763 C CA . CYS A 1 98 ? -8.263 -3.385 -7.614 1.00 84.88 98 CYS A CA 1
ATOM 764 C C . CYS A 1 98 ? -7.881 -4.366 -6.502 1.00 84.88 98 CYS A C 1
ATOM 766 O O . CYS A 1 98 ? -8.553 -4.414 -5.473 1.00 84.88 98 CYS A O 1
ATOM 768 N N . PHE A 1 99 ? -6.798 -5.125 -6.690 1.00 82.44 99 PHE A N 1
ATOM 769 C CA . PHE A 1 99 ? -6.310 -6.064 -5.683 1.00 82.44 99 PHE A CA 1
ATOM 770 C C . PHE A 1 99 ? -5.895 -5.339 -4.399 1.00 82.44 99 PHE A C 1
ATOM 772 O O . PHE A 1 99 ? -6.377 -5.676 -3.319 1.00 82.44 99 PHE A O 1
ATOM 779 N N . HIS A 1 100 ? -5.073 -4.298 -4.526 1.00 84.69 100 HIS A N 1
ATOM 780 C CA . HIS A 1 100 ? -4.590 -3.501 -3.400 1.00 84.69 100 HIS A CA 1
ATOM 781 C C . HIS A 1 100 ? -5.753 -2.862 -2.628 1.00 84.69 100 HIS A C 1
ATOM 783 O O . HIS A 1 100 ? -5.906 -3.094 -1.431 1.00 84.69 100 HIS A O 1
ATOM 789 N N . ALA A 1 101 ? -6.667 -2.189 -3.336 1.00 86.19 101 ALA A N 1
ATOM 790 C CA . ALA A 1 101 ? -7.852 -1.577 -2.737 1.00 86.19 101 ALA A CA 1
ATOM 791 C C . ALA A 1 101 ? -8.769 -2.600 -2.046 1.00 86.19 101 ALA A C 1
ATOM 793 O O . ALA A 1 101 ? -9.346 -2.294 -1.006 1.00 86.19 101 ALA A O 1
ATOM 794 N N . SER A 1 102 ? -8.907 -3.816 -2.589 1.00 83.75 102 SER A N 1
ATOM 795 C CA . SER A 1 102 ? -9.741 -4.854 -1.971 1.00 83.75 102 SER A CA 1
ATOM 796 C C . SER A 1 102 ? -9.205 -5.306 -0.609 1.00 83.75 102 SER A C 1
ATOM 798 O O . SER A 1 102 ? -9.979 -5.452 0.338 1.00 83.75 102 SER A O 1
ATOM 800 N N . ILE A 1 103 ? -7.881 -5.455 -0.487 1.00 82.31 103 ILE A N 1
ATOM 801 C CA . ILE A 1 103 ? -7.219 -5.795 0.777 1.00 82.31 103 ILE A CA 1
ATOM 802 C C . ILE A 1 103 ? -7.344 -4.632 1.751 1.00 82.31 103 ILE A C 1
ATOM 804 O O . ILE A 1 103 ? -7.711 -4.836 2.907 1.00 82.31 103 ILE A O 1
ATOM 808 N N . ASP A 1 104 ? -7.097 -3.414 1.278 1.00 85.44 104 ASP A N 1
ATOM 809 C CA . ASP A 1 104 ? -7.171 -2.215 2.102 1.00 85.44 104 ASP A CA 1
ATOM 810 C C . ASP A 1 104 ? -8.567 -2.033 2.712 1.00 85.44 104 ASP A C 1
ATOM 812 O O . ASP A 1 104 ? -8.704 -1.820 3.918 1.00 85.44 104 ASP A O 1
ATOM 816 N N . VAL A 1 105 ? -9.618 -2.195 1.901 1.00 87.12 105 VAL A N 1
ATOM 817 C CA . VAL A 1 105 ? -11.011 -2.161 2.365 1.00 87.12 105 VAL A CA 1
ATOM 818 C C . VAL A 1 105 ? -11.268 -3.263 3.389 1.00 87.12 105 VAL A C 1
ATOM 820 O O . VAL A 1 105 ? -11.871 -2.990 4.426 1.00 87.12 105 VAL A O 1
ATOM 823 N N . ALA A 1 106 ? -10.791 -4.487 3.150 1.00 83.62 106 ALA A N 1
ATOM 824 C CA . ALA A 1 106 ? -10.963 -5.589 4.092 1.00 83.62 106 ALA A CA 1
ATOM 825 C C . ALA A 1 106 ? -10.296 -5.304 5.450 1.00 83.62 106 ALA A C 1
ATOM 827 O O . ALA A 1 106 ? -10.895 -5.573 6.495 1.00 83.62 106 ALA A O 1
ATOM 828 N N . VAL A 1 107 ? -9.097 -4.715 5.461 1.00 81.75 107 VAL A N 1
ATOM 829 C CA . VAL A 1 107 ? -8.396 -4.348 6.701 1.00 81.75 107 VAL A CA 1
ATOM 830 C C . VAL A 1 107 ? -9.121 -3.220 7.429 1.00 81.75 107 VAL A C 1
ATOM 832 O O . VAL A 1 107 ? -9.374 -3.341 8.627 1.00 81.75 107 VAL A O 1
ATOM 835 N N . VAL A 1 108 ? -9.520 -2.156 6.726 1.00 84.81 108 VAL A N 1
ATOM 836 C CA . VAL A 1 108 ? -10.273 -1.043 7.330 1.00 84.81 108 VAL A CA 1
ATOM 837 C C . VAL A 1 108 ? -11.588 -1.540 7.924 1.00 84.81 108 VAL A C 1
ATOM 839 O O . VAL A 1 108 ? -11.884 -1.242 9.080 1.00 84.81 108 VAL A O 1
ATOM 842 N N . LEU A 1 109 ? -12.354 -2.347 7.184 1.00 84.31 109 LEU A N 1
ATOM 843 C CA . LEU A 1 109 ? -13.587 -2.944 7.697 1.00 84.31 109 LEU A CA 1
ATOM 844 C C . LEU A 1 109 ? -13.316 -3.826 8.916 1.00 84.31 109 LEU A C 1
ATOM 846 O O . LEU A 1 109 ? -14.062 -3.742 9.882 1.00 84.31 109 LEU A O 1
ATOM 850 N N . SER A 1 110 ? -12.236 -4.606 8.925 1.00 80.44 110 SER A N 1
ATOM 851 C CA . SER A 1 110 ? -11.864 -5.427 10.086 1.00 80.44 110 SER A CA 1
ATOM 852 C C . SER A 1 110 ? -11.549 -4.574 11.320 1.00 80.44 110 SER A C 1
ATOM 854 O O . SER A 1 110 ? -11.983 -4.909 12.418 1.00 80.44 110 SER A O 1
ATOM 856 N N . ILE A 1 111 ? -10.857 -3.441 11.152 1.00 79.81 111 ILE A N 1
ATOM 857 C CA . ILE A 1 111 ? -10.577 -2.483 12.237 1.00 79.81 111 ILE A CA 1
ATOM 858 C C . ILE A 1 111 ? -11.875 -1.872 12.781 1.00 79.81 111 ILE A C 1
ATOM 860 O O . ILE A 1 111 ? -12.040 -1.738 13.994 1.00 79.81 111 ILE A O 1
ATOM 864 N N . LEU A 1 112 ? -12.799 -1.499 11.895 1.00 80.06 112 LEU A N 1
ATOM 865 C CA . LEU A 1 112 ? -14.051 -0.839 12.271 1.00 80.06 112 LEU A CA 1
ATOM 866 C C . LEU A 1 112 ? -15.075 -1.809 12.877 1.00 80.06 112 LEU A C 1
ATOM 868 O O . LEU A 1 112 ? -15.778 -1.443 13.816 1.00 80.06 112 LEU A O 1
ATOM 872 N N . LEU A 1 113 ? -15.140 -3.041 12.366 1.00 78.81 113 LEU A N 1
ATOM 873 C CA . LEU A 1 113 ? -16.061 -4.096 12.801 1.00 78.81 113 LEU A CA 1
ATOM 874 C C . LEU A 1 113 ? -15.528 -4.918 13.982 1.00 78.81 113 LEU A C 1
ATOM 876 O O . LEU A 1 113 ? -16.235 -5.800 14.472 1.00 78.81 113 LEU A O 1
ATOM 880 N N . LEU A 1 114 ? -14.310 -4.647 14.461 1.00 67.69 114 LEU A N 1
ATOM 881 C CA . LEU A 1 114 ? -13.828 -5.176 15.733 1.00 67.69 114 LEU A CA 1
ATOM 882 C C . LEU A 1 114 ? -14.738 -4.660 16.855 1.00 67.69 114 LEU A C 1
ATOM 884 O O . LEU A 1 114 ? -14.702 -3.481 17.221 1.00 67.69 114 LEU A O 1
ATOM 888 N N . HIS A 1 115 ? -15.567 -5.561 17.379 1.00 56.69 115 HIS A N 1
ATOM 889 C CA . HIS A 1 115 ? -16.340 -5.367 18.598 1.00 56.69 115 HIS A CA 1
ATOM 890 C C . HIS A 1 115 ? -15.553 -5.992 19.757 1.00 56.69 115 HIS A C 1
ATOM 892 O O . HIS A 1 115 ? -15.071 -7.123 19.641 1.00 56.69 115 HIS A O 1
ATOM 898 N N . GLY A 1 116 ? -15.383 -5.218 20.828 1.00 49.38 116 GLY A N 1
ATOM 899 C CA . GLY A 1 116 ? -14.917 -5.679 22.136 1.00 49.38 116 GLY A CA 1
ATOM 900 C C . GLY A 1 116 ? -16.096 -5.778 23.085 1.00 49.38 116 GLY A C 1
ATOM 901 O O . GLY A 1 116 ? -17.005 -4.926 22.935 1.00 49.38 116 GLY A O 1
#

Foldseek 3Di:
DVVVVVLVVLVVVLVVVVVVLVVVLVVVVVVVVVPDDDDDPPVVLVVSLVVLVVSLVVSLVSVVVSLVVLVVVLVVDDPPCNVVSVVSHDDPNVVVVVVSVVVSVVVNCCSNVDDD